Protein AF-A0A1Q5MCG4-F1 (afdb_monomer_lite)

Sequence (121 aa):
MWRVLLQSRRGSLVQDRFPDLVAAAAEQLPDGLIVDGELVVWDAGAGPLSFVALQRRAAARSRAAPTLAATLPAFFIAFDILQQDGTERLNLALDLASAITVGAYAPVSVVRCVSRPHPSE

Radius of gyration: 14.94 Å; chains: 1; bounding box: 45×32×38 Å

Secondary structure (DSSP, 8-state):
------B-TTS-B-GGG-HHHHHHHHHHSPTT-EEEEEEEE-BTTTBTT-HHHHHHHHT--TTTHHHHHHHS-EEEEEEEEEEETTEE-TT-B---TT--------B--B----PPPP---

Structure (mmCIF, N/CA/C/O backbone):
data_AF-A0A1Q5MCG4-F1
#
_entry.id   AF-A0A1Q5MCG4-F1
#
loop_
_atom_site.group_PDB
_atom_site.id
_atom_site.type_symbol
_atom_site.label_atom_id
_atom_site.label_alt_id
_atom_site.label_comp_id
_atom_site.label_asym_id
_atom_site.label_entity_id
_atom_site.label_seq_id
_atom_site.pdbx_PDB_ins_code
_atom_site.Cartn_x
_atom_site.Cartn_y
_atom_site.Cartn_z
_atom_site.occupancy
_atom_site.B_iso_or_equiv
_atom_site.auth_seq_id
_atom_site.auth_comp_id
_atom_site.auth_asym_id
_atom_site.auth_atom_id
_atom_site.pdbx_PDB_model_num
ATOM 1 N N . MET A 1 1 ? -21.258 4.970 1.418 1.00 59.47 1 MET A N 1
ATOM 2 C CA . MET A 1 1 ? -20.143 4.189 0.848 1.00 59.47 1 MET A CA 1
ATOM 3 C C . MET A 1 1 ? -18.849 4.743 1.409 1.00 59.47 1 MET A C 1
ATOM 5 O O . MET A 1 1 ? -18.638 5.953 1.337 1.00 59.47 1 MET A O 1
ATOM 9 N N . TRP A 1 2 ? -18.080 3.887 2.067 1.00 71.44 2 TRP A N 1
ATOM 10 C CA . TRP A 1 2 ? -16.781 4.202 2.653 1.00 71.44 2 TRP A CA 1
ATOM 11 C C . TRP A 1 2 ? -15.703 4.251 1.559 1.00 71.44 2 TRP A C 1
ATOM 13 O O . TRP A 1 2 ? -15.975 3.918 0.401 1.00 71.44 2 TRP A O 1
ATOM 23 N N . ARG A 1 3 ? -14.509 4.751 1.889 1.00 83.94 3 ARG A N 1
ATOM 24 C CA . ARG A 1 3 ? -13.393 4.859 0.940 1.00 83.94 3 ARG A CA 1
ATOM 25 C C . ARG A 1 3 ? -12.083 4.494 1.620 1.00 83.94 3 ARG A C 1
ATOM 27 O O . ARG A 1 3 ? -11.841 4.942 2.735 1.00 83.94 3 ARG A O 1
ATOM 34 N N . VAL A 1 4 ? -11.218 3.789 0.905 1.00 85.44 4 VAL A N 1
ATOM 35 C CA . VAL A 1 4 ? -9.835 3.572 1.333 1.00 85.44 4 VAL A CA 1
ATOM 36 C C . VAL A 1 4 ? -9.021 4.834 1.047 1.00 85.44 4 VAL A C 1
ATOM 38 O O . VAL A 1 4 ? -9.102 5.395 -0.050 1.00 85.44 4 VAL A O 1
ATOM 41 N N . LEU A 1 5 ? -8.225 5.272 2.020 1.00 90.19 5 LEU A N 1
ATOM 42 C CA . LEU A 1 5 ? -7.197 6.291 1.828 1.00 90.19 5 LEU A CA 1
ATOM 43 C C . LEU A 1 5 ? -5.822 5.681 2.097 1.00 90.19 5 LEU A C 1
ATOM 45 O O . LEU A 1 5 ? -5.656 4.841 2.979 1.00 90.19 5 LEU A O 1
ATOM 49 N N . LEU A 1 6 ? -4.838 6.117 1.315 1.00 88.75 6 LEU A N 1
ATOM 50 C CA . LEU A 1 6 ? -3.431 5.803 1.534 1.00 88.75 6 LEU A CA 1
ATOM 51 C C . LEU A 1 6 ? -2.700 7.124 1.725 1.00 88.75 6 LEU A C 1
ATOM 53 O O . LEU A 1 6 ? -2.809 8.014 0.877 1.00 88.75 6 LEU A O 1
ATOM 57 N N . GLN A 1 7 ? -1.940 7.246 2.808 1.00 89.25 7 GLN A N 1
ATOM 58 C CA . GLN A 1 7 ? -1.284 8.493 3.179 1.00 89.25 7 GLN A CA 1
ATOM 59 C C . GLN A 1 7 ? 0.202 8.266 3.420 1.00 89.25 7 GLN A C 1
ATOM 61 O O . GLN A 1 7 ? 0.584 7.607 4.370 1.00 89.25 7 GLN A O 1
ATOM 66 N N . SER A 1 8 ? 1.064 8.886 2.621 1.00 86.06 8 SER A N 1
ATOM 67 C CA . SER A 1 8 ? 2.503 8.800 2.861 1.00 86.06 8 SER A CA 1
ATOM 68 C C . SER A 1 8 ? 2.878 9.314 4.254 1.00 86.06 8 SER A C 1
ATOM 70 O O . SER A 1 8 ? 2.190 10.159 4.825 1.00 86.06 8 SER A O 1
ATOM 72 N N . ARG A 1 9 ? 4.056 8.921 4.749 1.00 82.25 9 ARG A N 1
ATOM 73 C CA . ARG A 1 9 ? 4.626 9.441 6.006 1.00 82.25 9 ARG A CA 1
ATOM 74 C C . ARG A 1 9 ? 4.685 10.979 6.079 1.00 82.25 9 ARG A C 1
ATOM 76 O O . ARG A 1 9 ? 4.740 11.550 7.160 1.00 82.25 9 ARG A O 1
ATOM 83 N N . ARG A 1 10 ? 4.687 11.668 4.931 1.00 83.50 10 ARG A N 1
ATOM 84 C CA . ARG A 1 10 ? 4.669 13.141 4.836 1.00 83.50 10 ARG A CA 1
ATOM 85 C C . ARG A 1 10 ? 3.252 13.733 4.789 1.00 83.50 10 ARG A C 1
ATOM 87 O O . ARG A 1 10 ? 3.098 14.908 4.477 1.00 83.50 10 ARG A O 1
ATOM 94 N N . GLY A 1 11 ? 2.221 12.927 5.026 1.00 82.12 11 GLY A N 1
ATOM 95 C CA . GLY A 1 11 ? 0.819 13.342 5.035 1.00 82.12 11 GLY A CA 1
ATOM 96 C C . GLY A 1 11 ? 0.151 13.413 3.657 1.00 82.12 11 GLY A C 1
ATOM 97 O O . GLY A 1 11 ? -1.020 13.777 3.572 1.00 82.12 11 GLY A O 1
ATOM 98 N N . SER A 1 12 ? 0.850 13.076 2.566 1.00 86.12 12 SER A N 1
ATOM 99 C CA . SER A 1 12 ? 0.293 13.182 1.209 1.00 86.12 12 SER A CA 1
ATOM 100 C C . SER A 1 12 ? -0.605 11.998 0.869 1.00 86.12 12 SER A C 1
ATOM 102 O O . SER A 1 12 ? -0.193 10.853 1.028 1.00 86.12 12 SER A O 1
ATOM 104 N N . LEU A 1 13 ? -1.785 12.267 0.311 1.00 88.69 13 LEU A N 1
ATOM 105 C CA . LEU A 1 13 ? -2.677 11.227 -0.197 1.00 88.69 13 LEU A CA 1
ATOM 106 C C . LEU A 1 13 ? -2.148 10.635 -1.512 1.00 88.69 13 LEU A C 1
ATOM 108 O O . LEU A 1 13 ? -1.803 11.363 -2.453 1.00 88.69 13 LEU A O 1
ATOM 112 N N . VAL A 1 14 ? -2.050 9.307 -1.562 1.00 90.00 14 VAL A N 1
ATOM 113 C CA . VAL A 1 14 ? -1.418 8.568 -2.667 1.00 90.00 14 VAL A CA 1
ATOM 114 C C . VAL A 1 14 ? -2.283 7.459 -3.264 1.00 90.00 14 VAL A C 1
ATOM 116 O O . VAL A 1 14 ? -1.832 6.820 -4.209 1.00 90.00 14 VAL A O 1
ATOM 119 N N . GLN A 1 15 ? -3.521 7.269 -2.802 1.00 89.25 15 GLN A N 1
ATOM 120 C CA . GLN A 1 15 ? -4.406 6.188 -3.259 1.00 89.25 15 GLN A CA 1
ATOM 121 C C . GLN A 1 15 ? -4.593 6.127 -4.788 1.00 89.25 15 GLN A C 1
ATOM 123 O O . GLN A 1 15 ? -4.591 5.041 -5.359 1.00 89.25 15 GLN A O 1
ATOM 128 N N . ASP A 1 16 ? -4.625 7.272 -5.480 1.00 92.44 16 ASP A N 1
ATOM 129 C CA . ASP A 1 16 ? -4.791 7.334 -6.945 1.00 92.44 16 ASP A CA 1
ATOM 130 C C . ASP A 1 16 ? -3.618 6.714 -7.726 1.00 92.44 16 ASP A C 1
ATOM 132 O O . ASP A 1 16 ? -3.729 6.421 -8.918 1.00 92.44 16 ASP A O 1
ATOM 136 N N . ARG A 1 17 ? -2.468 6.543 -7.066 1.00 92.69 17 ARG A N 1
ATOM 137 C CA . ARG A 1 17 ? -1.244 5.967 -7.639 1.00 92.69 17 ARG A CA 1
ATOM 138 C C . ARG A 1 17 ? -1.151 4.461 -7.398 1.00 92.69 17 ARG A C 1
ATOM 140 O O . ARG A 1 17 ? -0.446 3.779 -8.137 1.00 92.69 17 ARG A O 1
ATOM 147 N N . PHE A 1 18 ? -1.885 3.949 -6.409 1.00 91.88 18 PHE A N 1
ATOM 148 C CA . PHE A 1 18 ? -1.853 2.555 -5.961 1.00 91.88 18 PHE A CA 1
ATOM 149 C C . PHE A 1 18 ? -3.262 1.929 -5.972 1.00 91.88 18 PHE A C 1
ATOM 151 O O . PHE A 1 18 ? -3.783 1.550 -4.922 1.00 91.88 18 PHE A O 1
ATOM 158 N N . PRO A 1 19 ? -3.914 1.844 -7.150 1.00 91.25 19 PRO A N 1
ATOM 159 C CA . PRO A 1 19 ? -5.293 1.357 -7.260 1.00 91.25 19 PRO A CA 1
ATOM 160 C C . PRO A 1 19 ? -5.462 -0.125 -6.881 1.00 91.25 19 PRO A C 1
ATOM 162 O O . PRO A 1 19 ? -6.524 -0.522 -6.416 1.00 91.25 19 PRO A O 1
ATOM 165 N N . ASP A 1 20 ? -4.416 -0.927 -7.049 1.00 87.69 20 ASP A N 1
ATOM 166 C CA . ASP A 1 20 ? -4.286 -2.308 -6.573 1.00 87.69 20 ASP A CA 1
ATOM 167 C C . ASP A 1 20 ? -4.395 -2.411 -5.046 1.00 87.69 20 ASP A C 1
ATOM 169 O O . ASP A 1 20 ? -5.183 -3.209 -4.544 1.00 87.69 20 ASP A O 1
ATOM 173 N N . LEU A 1 21 ? -3.681 -1.558 -4.305 1.00 86.94 21 LEU A N 1
ATOM 174 C CA . LEU A 1 21 ? -3.773 -1.535 -2.841 1.00 86.94 21 LEU A CA 1
ATOM 175 C C . LEU A 1 21 ? -5.136 -1.048 -2.359 1.00 86.94 21 LEU A C 1
ATOM 177 O O . LEU A 1 21 ? -5.668 -1.577 -1.389 1.00 86.94 21 LEU A O 1
ATOM 181 N N . VAL A 1 22 ? -5.715 -0.059 -3.044 1.00 88.69 22 VAL A N 1
ATOM 182 C CA . VAL A 1 22 ? -7.069 0.431 -2.750 1.00 88.69 22 VAL A CA 1
ATOM 183 C C . VAL A 1 22 ? -8.093 -0.685 -2.911 1.00 88.69 22 VAL A C 1
ATOM 185 O O . VAL A 1 22 ? -8.934 -0.856 -2.034 1.00 88.69 22 VAL A O 1
ATOM 188 N N . ALA A 1 23 ? -8.020 -1.442 -4.007 1.00 83.94 23 ALA A N 1
ATOM 189 C CA . ALA A 1 23 ? -8.925 -2.556 -4.258 1.00 83.94 23 ALA A CA 1
ATOM 190 C C . ALA A 1 23 ? -8.754 -3.669 -3.212 1.00 83.94 23 ALA A C 1
ATOM 192 O O . ALA A 1 23 ? -9.741 -4.089 -2.615 1.00 83.94 23 ALA A O 1
ATOM 193 N N . ALA A 1 24 ? -7.512 -4.079 -2.928 1.00 81.44 24 ALA A N 1
ATOM 194 C CA . ALA A 1 24 ? -7.227 -5.120 -1.942 1.00 81.44 24 ALA A CA 1
ATOM 195 C C . ALA A 1 24 ? -7.691 -4.725 -0.532 1.00 81.44 24 ALA A C 1
ATOM 197 O O . ALA A 1 24 ? -8.361 -5.501 0.145 1.00 81.44 24 ALA A O 1
ATOM 198 N N . ALA A 1 25 ? -7.400 -3.494 -0.105 1.00 82.00 25 ALA A N 1
ATOM 199 C CA . ALA A 1 25 ? -7.864 -2.980 1.177 1.00 82.00 25 ALA A CA 1
ATOM 200 C C . ALA A 1 25 ? -9.395 -2.892 1.236 1.00 82.00 25 ALA A C 1
ATOM 202 O O . ALA A 1 25 ? -9.978 -3.187 2.274 1.00 82.00 25 ALA A O 1
ATOM 203 N N . ALA A 1 26 ? -10.047 -2.522 0.128 1.00 80.50 26 ALA A N 1
ATOM 204 C CA . ALA A 1 26 ? -11.500 -2.442 0.069 1.00 80.50 26 ALA A CA 1
ATOM 205 C C . ALA A 1 26 ? -12.194 -3.818 0.148 1.00 80.50 26 ALA A C 1
ATOM 207 O O . ALA A 1 26 ? -13.365 -3.912 0.507 1.00 80.50 26 ALA A O 1
ATOM 208 N N . GLU A 1 27 ? -11.493 -4.885 -0.216 1.00 80.12 27 GLU A N 1
ATOM 209 C CA . GLU A 1 27 ? -12.012 -6.250 -0.142 1.00 80.12 27 GLU A CA 1
ATOM 210 C C . GLU A 1 27 ? -11.723 -6.905 1.216 1.00 80.12 27 GLU A C 1
ATOM 212 O O . GLU A 1 27 ? -12.552 -7.653 1.730 1.00 80.12 27 GLU A O 1
ATOM 217 N N . GLN A 1 28 ? -10.554 -6.625 1.799 1.00 79.38 28 GLN A N 1
ATOM 218 C CA . GLN A 1 28 ? -10.016 -7.406 2.917 1.00 79.38 28 GLN A CA 1
ATOM 219 C C . GLN A 1 28 ? -10.133 -6.720 4.278 1.00 79.38 28 GLN A C 1
ATOM 221 O O . GLN A 1 28 ? -10.118 -7.408 5.299 1.00 79.38 28 GLN A O 1
ATOM 226 N N . LEU A 1 29 ? -10.204 -5.386 4.327 1.00 79.81 29 LEU A N 1
ATOM 227 C CA . LEU A 1 29 ? -10.160 -4.655 5.592 1.00 79.81 29 LEU A CA 1
ATOM 228 C C . LEU A 1 29 ? -11.560 -4.237 6.062 1.00 79.81 29 LEU A C 1
ATOM 230 O O . LEU A 1 29 ? -12.370 -3.773 5.254 1.00 79.81 29 LEU A O 1
ATOM 234 N N . PRO A 1 30 ? -11.847 -4.352 7.373 1.00 78.38 30 PRO A N 1
ATOM 235 C CA . PRO A 1 30 ? -13.083 -3.841 7.945 1.00 78.38 30 PRO A CA 1
ATOM 236 C C . PRO A 1 30 ? -13.113 -2.307 7.924 1.00 78.38 30 PRO A C 1
ATOM 238 O O . PRO A 1 30 ? -12.078 -1.633 7.921 1.00 78.38 30 PRO A O 1
ATOM 241 N N . ASP A 1 31 ? -14.323 -1.746 7.950 1.00 80.50 31 ASP A N 1
ATOM 242 C CA . ASP A 1 31 ? -14.505 -0.300 8.066 1.00 80.50 31 ASP A CA 1
ATOM 243 C C . ASP A 1 31 ? -13.966 0.225 9.410 1.00 80.50 31 ASP A C 1
ATOM 245 O O . ASP A 1 31 ? -13.923 -0.484 10.413 1.00 80.50 31 ASP A O 1
ATOM 249 N N . GLY A 1 32 ? -13.535 1.486 9.433 1.00 78.94 32 GLY A N 1
ATOM 250 C CA . GLY A 1 32 ? -13.027 2.133 10.648 1.00 78.94 32 GLY A CA 1
ATOM 251 C C . GLY A 1 32 ? -11.641 1.673 11.125 1.00 78.94 32 GLY A C 1
ATOM 252 O O . GLY A 1 32 ? -11.198 2.137 12.182 1.00 78.94 32 GLY A O 1
ATOM 253 N N . LEU A 1 33 ? -10.947 0.820 10.362 1.00 82.69 33 LEU A N 1
ATOM 254 C CA . LEU A 1 33 ? -9.570 0.403 10.629 1.00 82.69 33 LEU A CA 1
ATOM 255 C C . LEU A 1 33 ? -8.554 1.463 10.157 1.00 82.69 33 LEU A C 1
ATOM 257 O O . LEU A 1 33 ? -8.658 2.014 9.055 1.00 82.69 33 LEU A O 1
ATOM 261 N N . ILE A 1 34 ? -7.550 1.734 10.992 1.00 86.31 34 ILE A N 1
ATOM 262 C CA . ILE A 1 34 ? -6.360 2.522 10.644 1.00 86.31 34 ILE A CA 1
ATOM 263 C C . ILE A 1 34 ? -5.131 1.685 10.983 1.00 86.31 34 ILE A C 1
ATOM 265 O O . ILE A 1 34 ? -4.987 1.247 12.124 1.00 86.31 34 ILE A O 1
ATOM 269 N N . VAL A 1 35 ? -4.246 1.493 10.006 1.00 83.38 35 VAL A N 1
ATOM 270 C CA . VAL A 1 35 ? -3.027 0.688 10.144 1.00 83.38 35 VAL A CA 1
ATOM 271 C C . VAL A 1 35 ? -1.797 1.482 9.726 1.00 83.38 35 VAL A C 1
ATOM 273 O O . VAL A 1 35 ? -1.820 2.218 8.743 1.00 83.38 35 VAL A O 1
ATOM 276 N N . ASP A 1 36 ? -0.702 1.322 10.455 1.00 81.44 36 ASP A N 1
ATOM 277 C CA . ASP A 1 36 ? 0.604 1.802 10.011 1.00 81.44 36 ASP A CA 1
ATOM 278 C C . ASP A 1 36 ? 1.391 0.651 9.383 1.00 81.44 36 ASP A C 1
ATOM 280 O O . ASP A 1 36 ? 1.191 -0.521 9.725 1.00 81.44 36 ASP A O 1
ATOM 284 N N . GLY A 1 37 ? 2.248 0.966 8.418 1.00 84.06 37 GLY A N 1
ATOM 285 C CA . GLY A 1 37 ? 2.917 -0.072 7.652 1.00 84.06 37 GLY A CA 1
ATOM 286 C C . GLY A 1 37 ? 3.925 0.415 6.624 1.00 84.06 37 GLY A C 1
ATOM 287 O O . GLY A 1 37 ? 4.396 1.552 6.650 1.00 84.06 37 GLY A O 1
ATOM 288 N N . GLU A 1 38 ? 4.245 -0.503 5.720 1.00 84.56 38 GLU A N 1
ATOM 289 C CA . GLU A 1 38 ? 5.241 -0.353 4.673 1.00 84.56 38 GLU A CA 1
ATOM 290 C C . GLU A 1 38 ? 4.634 -0.622 3.305 1.00 84.56 38 GLU A C 1
ATOM 292 O O . GLU A 1 38 ? 4.002 -1.657 3.102 1.00 84.56 38 GLU A O 1
ATOM 297 N N . LEU A 1 39 ? 4.875 0.261 2.337 1.00 87.25 39 LEU A N 1
ATOM 298 C CA . LEU A 1 39 ? 4.493 0.019 0.950 1.00 87.25 39 LEU A CA 1
ATOM 299 C C . LEU A 1 39 ? 5.721 -0.416 0.166 1.00 87.25 39 LEU A C 1
ATOM 301 O O . LEU A 1 39 ? 6.693 0.328 0.036 1.00 87.25 39 LEU A O 1
ATOM 305 N N . VAL A 1 40 ? 5.633 -1.598 -0.427 1.00 86.44 40 VAL A N 1
ATOM 306 C CA . VAL A 1 40 ? 6.702 -2.178 -1.236 1.00 86.44 40 VAL A CA 1
ATOM 307 C C . VAL A 1 40 ? 6.198 -2.483 -2.638 1.00 86.44 40 VAL A C 1
ATOM 309 O O . VAL A 1 40 ? 5.001 -2.640 -2.866 1.00 86.44 40 VAL A O 1
ATOM 312 N N . VAL A 1 41 ? 7.109 -2.546 -3.606 1.00 87.06 41 VAL A N 1
ATOM 313 C CA . VAL A 1 41 ? 6.778 -2.894 -4.992 1.00 87.06 41 VAL A CA 1
ATOM 314 C C . VAL A 1 41 ? 7.622 -4.075 -5.424 1.00 87.06 41 VAL A C 1
ATOM 316 O O . VAL A 1 41 ? 8.838 -4.089 -5.223 1.00 87.06 41 VAL A O 1
ATOM 319 N N . TRP A 1 42 ? 6.969 -5.062 -6.026 1.00 79.38 42 TRP A N 1
ATOM 320 C CA . TRP A 1 42 ? 7.652 -6.189 -6.638 1.00 79.38 42 TRP A CA 1
ATOM 321 C C . TRP A 1 42 ? 8.017 -5.848 -8.080 1.00 79.38 42 TRP A C 1
ATOM 323 O O . TRP A 1 42 ? 7.169 -5.426 -8.866 1.00 79.38 42 TRP A O 1
ATOM 333 N N . ASP A 1 43 ? 9.279 -6.069 -8.435 1.00 85.81 43 ASP A N 1
ATOM 334 C CA . ASP A 1 43 ? 9.770 -5.952 -9.802 1.00 85.81 43 ASP A CA 1
ATOM 335 C C . ASP A 1 43 ? 10.348 -7.302 -10.237 1.00 85.81 43 ASP A C 1
ATOM 337 O O . ASP A 1 43 ? 11.280 -7.818 -9.626 1.00 85.81 43 ASP A O 1
ATOM 341 N N . ALA A 1 44 ? 9.796 -7.902 -11.292 1.00 80.38 44 ALA A N 1
ATOM 342 C CA . ALA A 1 44 ? 10.257 -9.206 -11.765 1.00 80.38 44 ALA A CA 1
ATOM 343 C C . ALA A 1 44 ? 11.738 -9.207 -12.199 1.00 80.38 44 ALA A C 1
ATOM 345 O O . ALA A 1 44 ? 12.379 -10.254 -12.145 1.00 80.38 44 ALA A O 1
ATOM 346 N N . GLY A 1 45 ? 12.283 -8.056 -12.612 1.00 82.88 45 GLY A N 1
ATOM 347 C CA . GLY A 1 45 ? 13.676 -7.920 -13.043 1.00 82.88 45 GLY A CA 1
ATOM 348 C C . GLY A 1 45 ? 14.656 -7.566 -11.922 1.00 82.88 45 GLY A C 1
ATOM 349 O O . GLY A 1 45 ? 15.831 -7.907 -12.026 1.00 82.88 45 GLY A O 1
ATOM 350 N N . ALA A 1 46 ? 14.197 -6.897 -10.860 1.00 79.31 46 ALA A N 1
ATOM 351 C CA . ALA A 1 46 ? 15.047 -6.459 -9.743 1.00 79.31 46 ALA A CA 1
ATOM 352 C C . ALA A 1 46 ? 14.825 -7.252 -8.442 1.00 79.31 46 ALA A C 1
ATOM 354 O O . ALA A 1 46 ? 15.606 -7.116 -7.501 1.00 79.31 46 ALA A O 1
ATOM 355 N N . GLY A 1 47 ? 13.787 -8.088 -8.395 1.00 75.50 47 GLY A N 1
ATOM 356 C CA . GLY A 1 47 ? 13.368 -8.827 -7.213 1.00 75.50 47 GLY A CA 1
ATOM 357 C C . GLY A 1 47 ? 12.268 -8.117 -6.413 1.00 75.50 47 GLY A C 1
ATOM 358 O O . GLY A 1 47 ? 11.771 -7.047 -6.795 1.00 75.50 47 GLY A O 1
ATOM 359 N N . PRO A 1 48 ? 11.846 -8.721 -5.291 1.00 69.50 48 PRO A N 1
ATOM 360 C CA . PRO A 1 48 ? 10.918 -8.063 -4.385 1.00 69.50 48 PRO A CA 1
ATOM 361 C C . PRO A 1 48 ? 11.567 -6.774 -3.842 1.00 69.50 48 PRO A C 1
ATOM 363 O O . PRO A 1 48 ? 12.782 -6.718 -3.665 1.00 69.50 48 PRO A O 1
ATOM 366 N N . LEU A 1 49 ? 10.750 -5.760 -3.520 1.00 81.31 49 LEU A N 1
ATOM 367 C CA . LEU A 1 49 ? 11.168 -4.526 -2.822 1.00 81.31 49 LEU A CA 1
ATOM 368 C C . LEU A 1 49 ? 11.997 -3.540 -3.663 1.00 81.31 49 LEU A C 1
ATOM 370 O O . LEU A 1 49 ? 12.907 -2.867 -3.173 1.00 81.31 49 LEU A O 1
ATOM 374 N N . SER A 1 50 ? 11.679 -3.407 -4.945 1.00 85.50 50 SER A N 1
ATOM 375 C CA . SER A 1 50 ? 12.372 -2.451 -5.807 1.00 85.50 50 SER A CA 1
ATOM 376 C C . SER A 1 50 ? 12.009 -1.008 -5.434 1.00 85.50 50 SER A C 1
ATOM 378 O O . SER A 1 50 ? 10.939 -0.498 -5.777 1.00 85.50 50 SER A O 1
ATOM 380 N N . PHE A 1 51 ? 12.932 -0.304 -4.768 1.00 85.31 51 PHE A N 1
ATOM 381 C CA . PHE A 1 51 ? 12.768 1.116 -4.427 1.00 85.31 51 PHE A CA 1
ATOM 382 C C . PHE A 1 51 ? 12.630 2.006 -5.674 1.00 85.31 51 PHE A C 1
ATOM 384 O O . PHE A 1 51 ? 11.931 3.021 -5.665 1.00 85.31 51 PHE A O 1
ATOM 391 N N . VAL A 1 52 ? 13.271 1.621 -6.780 1.00 89.56 52 VAL A N 1
ATOM 392 C CA . VAL A 1 52 ? 13.135 2.313 -8.070 1.00 89.56 52 VAL A CA 1
ATOM 393 C C . VAL A 1 52 ? 11.722 2.130 -8.628 1.00 89.56 52 VAL A C 1
ATOM 395 O O . VAL A 1 52 ? 11.099 3.105 -9.057 1.00 89.56 52 VAL A O 1
ATOM 398 N N . ALA A 1 53 ? 11.176 0.912 -8.574 1.00 91.31 53 ALA A N 1
ATOM 399 C CA . ALA A 1 53 ? 9.805 0.643 -9.000 1.00 91.31 53 ALA A CA 1
ATOM 400 C C . ALA A 1 53 ? 8.779 1.365 -8.112 1.00 91.31 53 ALA A C 1
ATOM 402 O O . ALA A 1 53 ? 7.821 1.947 -8.628 1.00 91.31 53 ALA A O 1
ATOM 403 N N . LEU A 1 54 ? 9.022 1.418 -6.799 1.00 90.62 54 LEU A N 1
ATOM 404 C CA . LEU A 1 54 ? 8.222 2.192 -5.851 1.00 90.62 54 LEU A CA 1
ATOM 405 C C . LEU A 1 54 ? 8.178 3.680 -6.219 1.00 90.62 54 LEU A C 1
ATOM 407 O O . LEU A 1 54 ? 7.094 4.251 -6.346 1.00 90.62 54 LEU A O 1
ATOM 411 N N . GLN A 1 55 ? 9.333 4.304 -6.458 1.00 91.31 55 GLN A N 1
ATOM 412 C CA . GLN A 1 55 ? 9.391 5.704 -6.892 1.00 91.31 55 GLN A CA 1
ATOM 413 C C . GLN A 1 55 ? 8.664 5.921 -8.223 1.00 91.31 55 GLN A C 1
ATOM 415 O O . GLN A 1 55 ? 7.932 6.900 -8.377 1.00 91.31 55 GLN A O 1
ATOM 420 N N . ARG A 1 56 ? 8.805 4.987 -9.173 1.00 92.81 56 ARG A N 1
ATOM 421 C CA . ARG A 1 56 ? 8.107 5.041 -10.464 1.00 92.81 56 ARG A CA 1
ATOM 422 C C . ARG A 1 56 ? 6.586 5.000 -10.296 1.00 92.81 56 ARG A C 1
ATOM 424 O O . ARG A 1 56 ? 5.886 5.753 -10.971 1.00 92.81 56 ARG A O 1
ATOM 431 N N . ARG A 1 57 ? 6.077 4.162 -9.389 1.00 93.06 57 ARG A N 1
ATOM 432 C CA . ARG A 1 57 ? 4.648 4.091 -9.037 1.00 93.06 57 ARG A CA 1
ATOM 433 C C . ARG A 1 57 ? 4.191 5.373 -8.340 1.00 93.06 57 ARG A C 1
ATOM 435 O O . ARG A 1 57 ? 3.194 5.961 -8.745 1.00 93.06 57 ARG A O 1
ATOM 442 N N . ALA A 1 58 ? 4.964 5.877 -7.380 1.00 90.69 58 ALA A N 1
ATOM 443 C CA . ALA A 1 58 ? 4.658 7.114 -6.660 1.00 90.69 58 ALA A CA 1
ATOM 444 C C . ALA A 1 58 ? 4.657 8.370 -7.562 1.00 90.69 58 ALA A C 1
ATOM 446 O O . ALA A 1 58 ? 3.906 9.318 -7.323 1.00 90.69 58 ALA A O 1
ATOM 447 N N . ALA A 1 59 ? 5.464 8.387 -8.623 1.00 91.31 59 ALA A N 1
ATOM 448 C CA . ALA A 1 59 ? 5.492 9.469 -9.607 1.00 91.31 59 ALA A CA 1
ATOM 449 C C . ALA A 1 59 ? 4.435 9.318 -10.719 1.00 91.31 59 ALA A C 1
ATOM 451 O O . ALA A 1 59 ? 4.269 10.226 -11.540 1.00 91.31 59 ALA A O 1
ATOM 452 N N . ALA A 1 60 ? 3.725 8.186 -10.780 1.00 90.69 60 ALA A N 1
ATOM 453 C CA . ALA A 1 60 ? 2.760 7.920 -11.836 1.00 90.69 60 ALA A CA 1
ATOM 454 C C . ALA A 1 60 ? 1.598 8.920 -11.803 1.00 90.69 60 ALA A C 1
ATOM 456 O O . ALA A 1 60 ? 1.025 9.221 -10.755 1.00 90.69 60 ALA A O 1
ATOM 457 N N . ARG A 1 61 ? 1.202 9.401 -12.985 1.00 87.56 61 ARG A N 1
ATOM 458 C CA . ARG A 1 61 ? -0.075 10.108 -13.150 1.00 87.56 61 ARG A CA 1
ATOM 459 C C . ARG A 1 61 ? -1.220 9.101 -13.090 1.00 87.56 61 ARG A C 1
ATOM 461 O O . ARG A 1 61 ? -1.058 7.978 -13.566 1.00 87.56 61 ARG A O 1
ATOM 468 N N . SER A 1 62 ? -2.394 9.527 -12.626 1.00 81.44 62 SER A N 1
ATOM 469 C CA . SER A 1 62 ? -3.549 8.645 -12.386 1.00 81.44 62 SER A CA 1
ATOM 470 C C . SER A 1 62 ? -3.928 7.776 -13.594 1.00 81.44 62 SER A C 1
ATOM 472 O O . SER A 1 62 ? -4.283 6.618 -13.429 1.00 81.44 62 SER A O 1
ATOM 474 N N . ARG A 1 63 ? -3.762 8.273 -14.831 1.00 90.00 63 ARG A N 1
ATOM 475 C CA . ARG A 1 63 ? -4.034 7.490 -16.054 1.00 90.00 63 ARG A CA 1
ATOM 476 C C . ARG A 1 63 ? -3.074 6.310 -16.269 1.00 90.00 63 ARG A C 1
ATOM 478 O O . ARG A 1 63 ? -3.471 5.315 -16.859 1.00 90.00 63 ARG A O 1
ATOM 485 N N . ALA A 1 64 ? -1.822 6.425 -15.830 1.00 93.50 64 ALA A N 1
ATOM 486 C CA . ALA A 1 64 ? -0.808 5.378 -15.981 1.00 93.50 64 ALA A CA 1
ATOM 487 C C . ALA A 1 64 ? -0.774 4.407 -14.789 1.00 93.50 64 ALA A C 1
ATOM 489 O O . ALA A 1 64 ? -0.167 3.340 -14.888 1.00 93.50 64 ALA A O 1
ATOM 490 N N . ALA A 1 65 ? -1.411 4.766 -13.670 1.00 93.62 65 ALA A N 1
ATOM 491 C CA . ALA A 1 65 ? -1.382 3.983 -12.442 1.0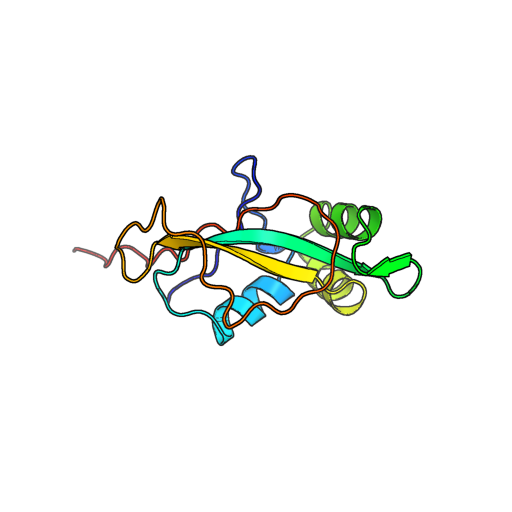0 93.62 65 ALA A CA 1
ATOM 492 C C . ALA A 1 65 ? -1.931 2.550 -12.607 1.00 93.62 65 ALA A C 1
ATOM 494 O O . ALA A 1 65 ? -1.254 1.642 -12.127 1.00 93.62 65 ALA A O 1
ATOM 495 N N . PRO A 1 66 ? -3.052 2.290 -13.320 1.00 93.81 66 PRO A N 1
ATOM 496 C CA . PRO A 1 66 ? -3.553 0.925 -13.512 1.00 93.81 66 PRO A CA 1
ATOM 497 C C . PRO A 1 66 ? -2.586 0.040 -14.304 1.00 93.81 66 PRO A C 1
ATOM 499 O O . PRO A 1 66 ? -2.311 -1.091 -13.917 1.00 93.81 66 PRO A O 1
ATOM 502 N N . THR A 1 67 ? -2.010 0.571 -15.387 1.00 94.88 67 THR A N 1
ATOM 503 C CA . THR A 1 67 ? -1.028 -0.159 -16.200 1.00 94.88 67 THR A CA 1
ATOM 504 C C . THR A 1 67 ? 0.228 -0.471 -15.397 1.00 94.88 67 THR A C 1
ATOM 506 O O . THR A 1 67 ? 0.714 -1.597 -15.430 1.00 94.88 67 THR A O 1
ATOM 509 N N . LEU A 1 68 ? 0.735 0.506 -14.639 1.00 93.69 68 LEU A N 1
ATOM 510 C CA . LEU A 1 68 ? 1.900 0.288 -13.789 1.00 93.69 68 LEU A CA 1
ATOM 511 C C . LEU A 1 68 ? 1.607 -0.694 -12.652 1.00 93.69 68 LEU A C 1
ATOM 513 O O . LEU A 1 68 ? 2.497 -1.468 -12.332 1.00 93.69 68 LEU A O 1
ATOM 517 N N . ALA A 1 69 ? 0.398 -0.703 -12.081 1.00 90.69 69 ALA A N 1
ATOM 518 C CA . ALA A 1 69 ? 0.001 -1.669 -11.052 1.00 90.69 69 ALA A CA 1
ATOM 519 C C . ALA A 1 69 ? 0.058 -3.109 -11.570 1.00 90.69 69 ALA A C 1
ATOM 521 O O . ALA A 1 69 ? 0.556 -3.990 -10.882 1.00 90.69 69 ALA A O 1
ATOM 522 N N . ALA A 1 70 ? -0.388 -3.337 -12.809 1.00 89.62 70 ALA A N 1
ATOM 523 C CA . ALA A 1 70 ? -0.348 -4.663 -13.421 1.00 89.62 70 ALA A CA 1
ATOM 524 C C . ALA A 1 70 ? 1.088 -5.172 -13.646 1.00 89.62 70 ALA A C 1
ATOM 526 O O . ALA A 1 70 ? 1.344 -6.365 -13.531 1.00 89.62 70 ALA A O 1
ATOM 527 N N . THR A 1 71 ? 2.028 -4.277 -13.972 1.00 90.94 71 THR A N 1
ATOM 528 C CA . THR A 1 71 ? 3.428 -4.650 -14.256 1.00 90.94 71 THR A CA 1
ATOM 529 C C . THR A 1 71 ? 4.351 -4.605 -13.038 1.00 90.94 71 THR A C 1
ATOM 531 O O . THR A 1 71 ? 5.374 -5.278 -13.022 1.00 90.94 71 THR A O 1
ATOM 534 N N . LEU A 1 72 ? 4.026 -3.764 -12.056 1.00 91.50 72 LEU A N 1
ATOM 535 C CA . LEU A 1 72 ? 4.812 -3.474 -10.856 1.00 91.50 72 LEU A CA 1
ATOM 536 C C . LEU A 1 72 ? 3.855 -3.480 -9.652 1.00 91.50 72 LEU A C 1
ATOM 538 O O . LEU A 1 72 ? 3.510 -2.405 -9.134 1.00 91.50 72 LEU A O 1
ATOM 542 N N . PRO A 1 73 ? 3.363 -4.668 -9.257 1.00 88.06 73 PRO A N 1
ATOM 543 C CA . PRO A 1 73 ? 2.365 -4.787 -8.207 1.00 88.06 73 PRO A CA 1
ATOM 544 C C . PRO A 1 73 ? 2.923 -4.278 -6.880 1.00 88.06 73 PRO A C 1
ATOM 546 O O . PRO A 1 73 ? 4.076 -4.548 -6.517 1.00 88.06 73 PRO A O 1
ATOM 549 N N . ALA A 1 74 ? 2.098 -3.507 -6.178 1.00 88.56 74 ALA A N 1
ATOM 550 C CA . ALA A 1 74 ? 2.419 -3.005 -4.856 1.00 88.56 74 ALA A CA 1
ATOM 551 C C . ALA A 1 74 ? 1.838 -3.914 -3.769 1.00 88.56 74 ALA A C 1
ATOM 553 O O . ALA A 1 74 ? 0.771 -4.503 -3.931 1.00 88.56 74 ALA A O 1
ATOM 554 N N . PHE A 1 75 ? 2.533 -3.974 -2.641 1.00 85.81 75 PHE A N 1
ATOM 555 C CA . PHE A 1 75 ? 2.120 -4.693 -1.444 1.00 85.81 75 PHE A CA 1
ATOM 556 C C . PHE A 1 75 ? 2.197 -3.755 -0.248 1.00 85.81 75 PHE A C 1
ATOM 558 O O . PHE A 1 75 ? 3.010 -2.828 -0.228 1.00 85.81 75 PHE A O 1
ATOM 565 N N . PHE A 1 76 ? 1.346 -4.012 0.740 1.00 85.50 76 PHE A N 1
ATOM 566 C CA . PHE A 1 76 ? 1.337 -3.282 1.993 1.00 85.50 76 PHE A CA 1
ATOM 567 C C . PHE A 1 76 ? 1.586 -4.233 3.162 1.00 85.50 76 PHE A C 1
ATOM 569 O O . PHE A 1 76 ? 0.875 -5.223 3.316 1.00 85.50 76 PHE A O 1
ATOM 576 N N . ILE A 1 77 ? 2.595 -3.929 3.971 1.00 82.38 77 ILE A N 1
ATOM 577 C CA . ILE A 1 77 ? 2.994 -4.712 5.138 1.00 82.38 77 ILE A CA 1
ATOM 578 C C . ILE A 1 77 ? 2.612 -3.903 6.374 1.00 82.38 77 ILE A C 1
ATOM 580 O O . ILE A 1 77 ? 3.306 -2.955 6.730 1.00 82.38 77 ILE A O 1
ATOM 584 N N . ALA A 1 78 ? 1.496 -4.248 7.012 1.00 80.81 78 ALA A N 1
ATOM 585 C CA . ALA A 1 78 ? 1.066 -3.586 8.240 1.00 80.81 78 ALA A CA 1
ATOM 586 C C . ALA A 1 78 ? 1.924 -4.039 9.435 1.00 80.81 78 ALA A C 1
ATOM 588 O O . ALA A 1 78 ? 2.154 -5.237 9.608 1.00 80.81 78 ALA A O 1
ATOM 589 N N . PHE A 1 79 ? 2.367 -3.091 10.262 1.00 77.44 79 PHE A N 1
ATOM 590 C CA . PHE A 1 79 ? 3.114 -3.359 11.499 1.00 77.44 79 PHE A CA 1
ATOM 591 C C . PHE A 1 79 ? 2.482 -2.733 12.753 1.00 77.44 79 PHE A C 1
ATOM 593 O O . PHE A 1 79 ? 2.896 -3.084 13.857 1.00 77.44 79 PHE A O 1
ATOM 600 N N . ASP A 1 80 ? 1.478 -1.859 12.610 1.00 78.31 80 ASP A N 1
ATOM 601 C CA . ASP A 1 80 ? 0.706 -1.311 13.734 1.00 7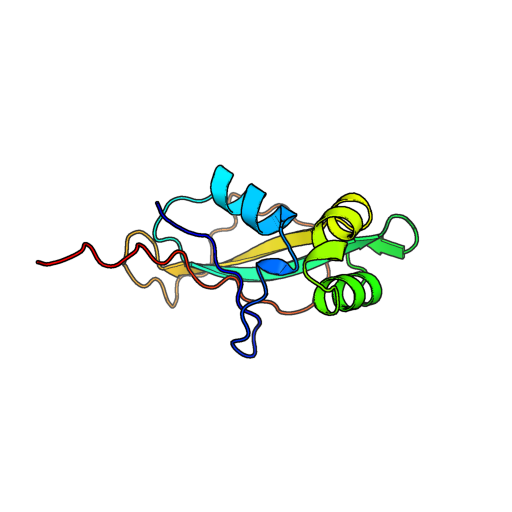8.31 80 ASP A CA 1
ATOM 602 C C . ASP A 1 80 ? -0.785 -1.152 13.379 1.00 78.31 80 ASP A C 1
ATOM 604 O O . ASP A 1 80 ? -1.129 -0.880 12.226 1.00 78.31 80 ASP A O 1
ATOM 608 N N . ILE A 1 81 ? -1.675 -1.284 14.366 1.00 83.81 81 ILE A N 1
ATOM 609 C CA . ILE A 1 81 ? -3.079 -0.862 14.272 1.00 83.81 81 ILE A CA 1
ATOM 610 C C . ILE A 1 81 ? -3.226 0.385 15.136 1.00 83.81 81 ILE A C 1
ATOM 612 O O . ILE A 1 81 ? -3.202 0.328 16.361 1.00 83.81 81 ILE A O 1
ATOM 616 N N . LEU A 1 82 ? -3.461 1.517 14.484 1.00 82.69 82 LEU A N 1
ATOM 617 C CA . LEU A 1 82 ? -3.630 2.802 15.157 1.00 82.69 82 LEU A CA 1
ATOM 618 C C . LEU A 1 82 ? -5.067 3.004 15.646 1.00 82.69 82 LEU A C 1
ATOM 620 O O . LEU A 1 82 ? -5.300 3.698 16.633 1.00 82.69 82 LEU A O 1
ATOM 624 N N . GLN A 1 83 ? -6.044 2.402 14.964 1.00 85.00 83 GLN A N 1
ATOM 625 C CA . GLN A 1 83 ? -7.455 2.504 15.326 1.00 85.00 83 GLN A CA 1
ATOM 626 C C . GLN A 1 83 ? -8.226 1.285 14.833 1.00 85.00 83 GLN A C 1
ATOM 628 O O . GLN A 1 83 ? -8.023 0.843 13.704 1.00 85.00 83 GLN A O 1
ATOM 633 N N . GLN A 1 84 ? -9.171 0.810 15.636 1.00 84.31 84 GLN A N 1
ATOM 634 C CA . GLN A 1 84 ? -10.151 -0.193 15.232 1.00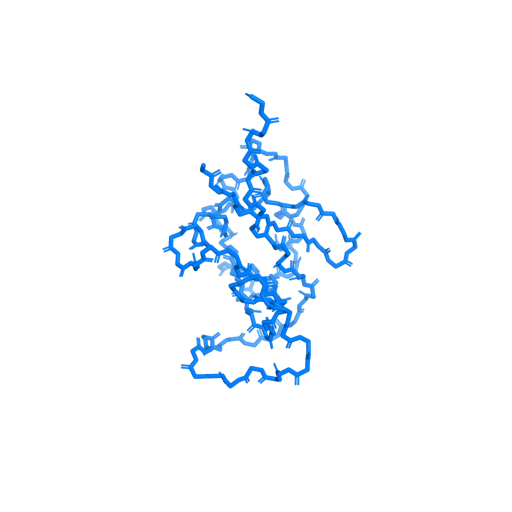 84.31 84 GLN A CA 1
ATOM 635 C C . GLN A 1 84 ? -11.517 0.172 15.821 1.00 84.31 84 GLN A C 1
ATOM 637 O O . GLN A 1 84 ? -11.594 0.555 16.988 1.00 84.31 84 GLN A O 1
ATOM 642 N N . ASP A 1 85 ? -12.582 0.077 15.021 1.00 80.69 85 ASP A N 1
ATOM 643 C CA . ASP A 1 85 ? -13.963 0.343 15.454 1.00 80.69 85 ASP A CA 1
ATOM 644 C C . ASP A 1 85 ? -14.133 1.726 16.118 1.00 80.69 85 ASP A C 1
ATOM 646 O O . ASP A 1 85 ? -14.814 1.890 17.128 1.00 80.69 85 ASP A O 1
ATOM 650 N N . GLY A 1 86 ? -13.438 2.738 15.585 1.00 77.44 86 GLY A N 1
ATOM 651 C CA . GLY A 1 86 ? -13.449 4.103 16.127 1.00 77.44 86 GLY A CA 1
ATOM 652 C C . GLY A 1 86 ? -12.659 4.294 17.427 1.00 77.44 86 GLY A C 1
ATOM 653 O O . GLY A 1 86 ? -12.583 5.415 17.923 1.00 77.44 86 GLY A O 1
ATOM 654 N N . THR A 1 87 ? -12.048 3.236 17.961 1.00 80.62 87 THR A N 1
ATOM 655 C CA . THR A 1 87 ? -11.233 3.281 19.178 1.00 80.62 87 THR A CA 1
ATOM 656 C C . THR A 1 87 ? -9.755 3.348 18.817 1.00 80.62 87 THR A C 1
ATOM 658 O O . THR A 1 87 ? -9.249 2.500 18.079 1.00 80.62 87 THR A O 1
ATOM 661 N N . GLU A 1 88 ? -9.061 4.356 19.339 1.00 82.56 88 GLU A N 1
ATOM 662 C CA . GLU A 1 88 ? -7.614 4.514 19.195 1.00 82.56 88 GLU A CA 1
ATOM 663 C C . GLU A 1 88 ? -6.863 3.393 19.935 1.00 82.56 88 GLU A C 1
ATOM 665 O O . GLU A 1 88 ? -7.220 3.012 21.051 1.00 82.56 88 GLU A O 1
ATOM 670 N N . ARG A 1 89 ? -5.840 2.834 19.285 1.00 75.38 89 ARG A N 1
ATOM 671 C CA . ARG A 1 89 ? -5.087 1.649 19.732 1.00 75.38 89 ARG A CA 1
ATOM 672 C C . ARG A 1 89 ? -3.586 1.930 19.901 1.00 75.38 89 ARG A C 1
ATOM 674 O O . ARG A 1 89 ? -2.804 0.992 20.026 1.00 75.38 89 ARG A O 1
ATOM 681 N N . LEU A 1 90 ? -3.193 3.209 19.957 1.00 64.19 90 LEU A N 1
ATOM 682 C CA . LEU A 1 90 ? -1.810 3.634 20.199 1.00 64.19 90 LEU A CA 1
ATOM 683 C C . LEU A 1 90 ? -1.229 2.895 21.425 1.00 64.19 90 LEU A C 1
ATOM 685 O O . LEU A 1 90 ? -1.767 3.023 22.525 1.00 64.19 90 LEU A O 1
ATOM 689 N N . ASN A 1 91 ? -0.119 2.170 21.228 1.00 54.19 91 ASN A N 1
ATOM 690 C CA . ASN A 1 91 ? 0.630 1.350 22.206 1.00 54.19 91 ASN A CA 1
ATOM 691 C C . ASN A 1 91 ? 0.300 -0.156 22.306 1.00 54.19 91 ASN A C 1
ATOM 693 O O . ASN A 1 91 ? 0.780 -0.805 23.239 1.00 54.19 91 ASN A O 1
ATOM 697 N N . LEU A 1 92 ? -0.429 -0.755 21.361 1.00 51.47 92 LEU A N 1
ATOM 698 C CA . LEU A 1 92 ? -0.461 -2.217 21.211 1.00 51.47 92 LEU A CA 1
ATOM 699 C C . LEU A 1 92 ? 0.429 -2.642 20.041 1.00 51.47 92 LEU A C 1
ATOM 701 O O . LEU A 1 92 ? 0.026 -2.550 18.890 1.00 51.47 92 LEU A O 1
ATOM 705 N N . ALA A 1 93 ? 1.633 -3.141 20.342 1.00 50.78 93 ALA A N 1
ATOM 706 C CA . ALA A 1 93 ? 2.426 -3.866 19.352 1.00 50.78 93 ALA A CA 1
ATOM 707 C C . ALA A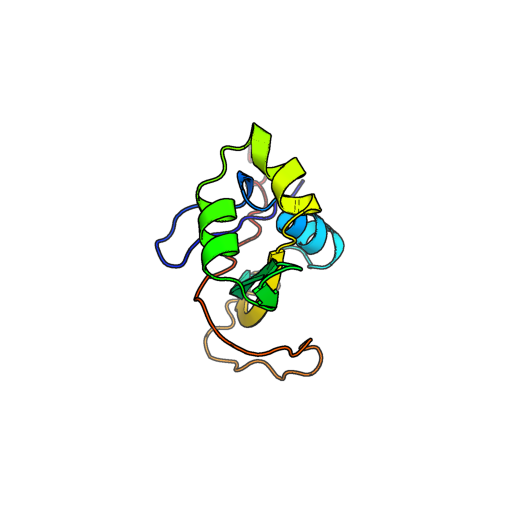 1 93 ? 1.560 -4.977 18.734 1.00 50.78 93 ALA A C 1
ATOM 709 O O . ALA A 1 93 ? 0.908 -5.718 19.475 1.00 50.78 93 ALA A O 1
ATOM 710 N N . LEU A 1 94 ? 1.531 -5.082 17.400 1.00 50.53 94 LEU A N 1
ATOM 711 C CA . LEU A 1 94 ? 0.779 -6.142 16.731 1.00 50.53 94 LEU A CA 1
ATOM 712 C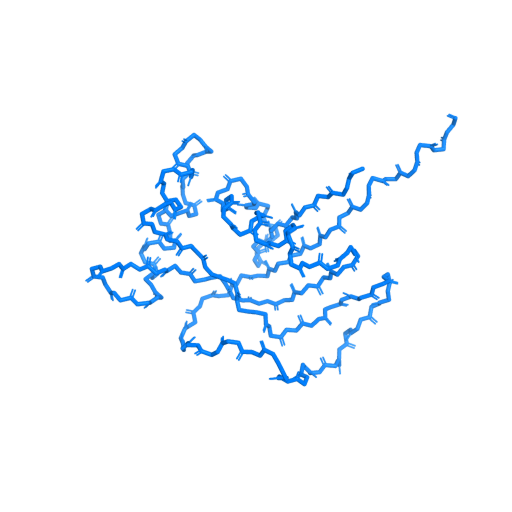 C . LEU A 1 94 ? 1.227 -7.512 17.238 1.00 50.53 94 LEU A C 1
ATOM 714 O O . LEU A 1 94 ? 2.397 -7.875 17.117 1.00 50.53 94 LEU A O 1
ATOM 718 N N . ASP A 1 95 ? 0.276 -8.300 17.735 1.00 46.69 95 ASP A N 1
ATOM 719 C CA . ASP A 1 95 ? 0.429 -9.749 17.768 1.00 46.69 95 ASP A CA 1
ATOM 720 C C . ASP A 1 95 ? 0.360 -10.235 16.311 1.00 46.69 95 ASP A C 1
ATOM 722 O O . ASP A 1 95 ? -0.688 -10.173 15.663 1.00 46.69 95 ASP A O 1
ATOM 726 N N . LEU A 1 96 ? 1.514 -10.609 15.751 1.00 45.16 96 LEU A N 1
ATOM 727 C CA . LEU A 1 96 ? 1.741 -10.907 14.329 1.00 45.16 96 LEU A CA 1
ATOM 728 C C . LEU A 1 96 ? 1.098 -12.234 13.874 1.00 45.16 96 LEU A C 1
ATOM 730 O O . LEU A 1 96 ? 1.665 -12.955 13.054 1.00 45.16 96 LEU A O 1
ATOM 734 N N . ALA A 1 97 ? -0.102 -12.570 14.342 1.00 35.66 97 ALA A N 1
ATOM 735 C CA . ALA A 1 97 ? -0.794 -13.804 13.969 1.00 35.66 97 ALA A CA 1
ATOM 736 C C . ALA A 1 97 ? -1.311 -13.819 12.509 1.00 35.66 97 ALA A C 1
ATOM 738 O O . ALA A 1 97 ? -1.975 -14.768 12.094 1.00 35.66 97 ALA A O 1
ATOM 739 N N . SER A 1 98 ? -1.028 -12.797 11.689 1.00 35.56 98 SER A N 1
ATOM 740 C CA . SER A 1 98 ? -1.410 -12.767 10.262 1.00 35.56 98 SER A CA 1
ATOM 741 C C . SER A 1 98 ? -0.397 -12.067 9.342 1.00 35.56 98 SER A C 1
ATOM 743 O O . SER A 1 98 ? -0.740 -11.657 8.235 1.00 35.56 98 SER A O 1
ATOM 745 N N . ALA A 1 99 ? 0.864 -11.932 9.763 1.00 32.97 99 ALA A N 1
ATOM 746 C CA . ALA A 1 99 ? 1.885 -11.276 8.949 1.00 32.97 99 ALA A CA 1
ATOM 747 C C . ALA A 1 99 ? 2.360 -12.167 7.785 1.00 32.97 99 ALA A C 1
ATOM 749 O O . ALA A 1 99 ? 3.063 -13.160 7.984 1.00 32.97 99 ALA A O 1
ATOM 750 N N . ILE A 1 100 ? 2.050 -11.774 6.547 1.00 31.94 100 ILE A N 1
ATOM 751 C CA . ILE A 1 100 ? 2.776 -12.258 5.366 1.00 31.94 100 ILE A CA 1
ATOM 752 C C . ILE A 1 100 ? 4.160 -11.595 5.395 1.00 31.94 100 ILE A C 1
ATOM 754 O O . ILE A 1 100 ? 4.302 -10.408 5.118 1.00 31.94 100 ILE A O 1
ATOM 758 N N . THR A 1 101 ? 5.182 -12.357 5.786 1.00 24.53 101 THR A N 1
ATOM 759 C CA . THR A 1 101 ? 6.579 -11.899 5.849 1.00 24.53 101 THR A CA 1
ATOM 760 C C . THR A 1 101 ? 7.271 -12.061 4.497 1.00 24.53 101 THR A C 1
ATOM 762 O O . THR A 1 101 ? 7.437 -13.190 4.044 1.00 24.53 101 THR A O 1
ATOM 765 N N . VAL A 1 102 ? 7.777 -10.965 3.919 1.00 28.88 102 VAL A N 1
ATOM 766 C CA . VAL A 1 102 ? 8.987 -10.934 3.068 1.00 28.88 102 VAL A CA 1
ATOM 767 C C . VAL A 1 102 ? 9.705 -9.599 3.342 1.00 28.88 102 VAL A C 1
ATOM 769 O O . VAL A 1 102 ? 9.039 -8.583 3.496 1.00 28.88 102 VAL A O 1
ATOM 772 N N . GLY A 1 103 ? 11.038 -9.630 3.506 1.00 24.77 103 GLY A N 1
ATOM 773 C CA . GLY A 1 103 ? 11.861 -8.595 4.164 1.00 24.77 103 GLY A CA 1
ATOM 774 C C . GLY A 1 103 ? 11.969 -7.213 3.495 1.00 24.77 103 GLY A C 1
ATOM 775 O O . GLY A 1 103 ? 11.296 -6.960 2.522 1.00 24.77 103 GLY A O 1
ATOM 776 N N . ALA A 1 104 ? 12.830 -6.358 4.074 1.00 26.25 104 ALA A N 1
ATOM 777 C CA . ALA A 1 104 ? 13.410 -5.052 3.672 1.00 26.25 104 ALA A CA 1
ATOM 778 C C . ALA A 1 104 ? 12.532 -3.838 3.219 1.00 26.25 104 ALA A C 1
ATOM 780 O O . ALA A 1 104 ? 11.546 -3.943 2.507 1.00 26.25 104 ALA A O 1
ATOM 781 N N . TYR A 1 105 ? 12.978 -2.646 3.651 1.00 29.19 105 TYR A N 1
ATOM 782 C CA . TYR A 1 105 ? 12.207 -1.472 4.112 1.00 29.19 105 TYR A CA 1
ATOM 783 C C . TYR A 1 105 ? 12.082 -0.279 3.117 1.00 29.19 105 TYR A C 1
ATOM 785 O O . TYR A 1 105 ? 13.061 0.074 2.457 1.00 29.19 105 TYR A O 1
ATOM 793 N N . ALA A 1 106 ? 10.931 0.418 3.107 1.00 28.75 106 ALA A N 1
ATOM 794 C CA . ALA A 1 106 ? 10.719 1.863 2.837 1.00 28.75 106 ALA A CA 1
ATOM 795 C C . ALA A 1 106 ? 9.387 2.431 3.463 1.00 28.75 106 ALA A C 1
ATOM 797 O O . ALA A 1 106 ? 8.304 2.027 3.029 1.00 28.75 106 ALA A O 1
ATOM 798 N N . PRO A 1 107 ? 9.408 3.392 4.425 1.00 32.12 107 PRO A N 1
ATOM 799 C CA . PRO A 1 107 ? 8.242 3.721 5.267 1.00 32.12 107 PRO A CA 1
ATOM 800 C C . PRO A 1 107 ? 7.078 4.405 4.554 1.00 32.12 107 PRO A C 1
ATOM 802 O O . PRO A 1 107 ? 7.237 5.513 4.028 1.00 32.12 107 PRO A O 1
ATOM 805 N N . VAL A 1 108 ? 5.886 3.799 4.614 1.00 35.84 108 VAL A N 1
ATOM 806 C CA . VAL A 1 108 ? 4.635 4.375 4.090 1.00 35.84 108 VAL A CA 1
ATOM 807 C C . VAL A 1 108 ? 3.457 4.033 4.995 1.00 35.84 108 VAL A C 1
ATOM 809 O O . VAL A 1 108 ? 2.926 2.944 4.910 1.00 35.84 108 VAL A O 1
ATOM 812 N N . SER A 1 109 ? 2.954 4.988 5.768 1.00 38.09 109 SER A N 1
ATOM 813 C CA . SER A 1 109 ? 1.734 4.792 6.559 1.00 38.09 109 SER A CA 1
ATOM 814 C C . SER A 1 109 ? 0.486 4.523 5.689 1.00 38.09 109 SER A C 1
ATOM 816 O O . SER A 1 109 ? 0.371 5.025 4.570 1.00 38.09 109 SER A O 1
ATOM 818 N N . VAL A 1 110 ? -0.490 3.739 6.161 1.00 43.44 110 VAL A N 1
ATOM 819 C CA . VAL A 1 110 ? -1.805 3.597 5.493 1.00 43.44 110 VAL A CA 1
ATOM 820 C C . VAL A 1 110 ? -2.883 4.200 6.372 1.00 43.44 110 VAL A C 1
ATOM 822 O O . VAL A 1 110 ? -3.553 3.562 7.177 1.00 43.44 110 VAL A O 1
ATOM 825 N N . VAL A 1 111 ? -3.076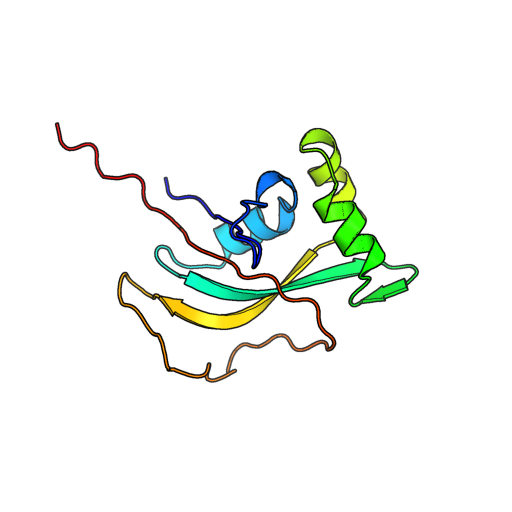 5.505 6.210 1.00 45.25 111 VAL A N 1
ATOM 826 C CA . VAL A 1 111 ? -4.051 6.225 7.022 1.00 45.25 111 VAL A CA 1
ATOM 827 C C . VAL A 1 111 ? -5.417 6.275 6.340 1.00 45.25 111 VAL A C 1
ATOM 829 O O . VAL A 1 111 ? -5.631 7.062 5.423 1.00 45.25 111 VAL A O 1
ATOM 832 N N . ARG A 1 112 ? -6.336 5.513 6.949 1.00 44.22 112 ARG A N 1
ATOM 833 C CA . ARG A 1 112 ? -7.737 5.837 7.290 1.00 44.22 112 ARG A CA 1
ATOM 834 C C . ARG A 1 112 ? -8.839 5.672 6.243 1.00 44.22 112 ARG A C 1
ATOM 836 O O . ARG A 1 112 ? -8.970 6.432 5.293 1.00 44.22 112 ARG A O 1
ATOM 843 N N . CYS A 1 113 ? -9.785 4.795 6.576 1.00 36.06 113 CYS A N 1
ATOM 844 C CA . CYS A 1 113 ? -11.150 4.835 6.067 1.00 36.06 113 CYS A CA 1
ATOM 845 C C . CYS A 1 113 ? -11.924 5.975 6.761 1.00 36.06 113 CYS A C 1
ATOM 847 O O . CYS A 1 113 ? -12.065 5.975 7.983 1.00 36.06 113 CYS A O 1
ATOM 849 N N . VAL A 1 114 ? -12.390 6.984 6.015 1.00 38.50 114 VAL A N 1
ATOM 850 C CA . VAL A 1 114 ? -13.293 8.020 6.555 1.00 38.50 114 VAL A CA 1
ATOM 851 C C . VAL A 1 114 ? -14.691 7.705 6.041 1.00 38.50 114 VAL A C 1
ATOM 853 O O . VAL A 1 114 ? -14.970 7.869 4.846 1.00 38.50 114 VAL A O 1
ATOM 856 N N . SER A 1 115 ? -15.582 7.254 6.926 1.00 36.53 115 SER A N 1
ATOM 857 C CA . SER A 1 115 ? -17.019 7.298 6.664 1.00 36.53 115 SER A CA 1
ATOM 858 C C . SER A 1 115 ? -17.381 8.738 6.289 1.00 36.53 115 SER A C 1
ATOM 860 O O . SER A 1 115 ? -16.927 9.677 6.948 1.00 36.53 115 SER A O 1
ATOM 862 N N . ARG A 1 116 ? -18.183 8.960 5.235 1.00 37.22 116 ARG A N 1
ATOM 863 C CA . ARG A 1 116 ? -18.788 10.294 5.049 1.00 37.22 116 ARG A CA 1
ATOM 864 C C . ARG A 1 116 ? -19.441 10.698 6.383 1.00 37.22 116 ARG A C 1
ATOM 866 O O . ARG A 1 116 ? -20.041 9.815 7.001 1.00 37.22 116 ARG A O 1
ATOM 873 N N . PRO A 1 117 ? -19.381 11.971 6.818 1.00 38.81 117 PRO A N 1
ATOM 874 C CA . PRO A 1 117 ? -20.334 12.415 7.821 1.00 38.81 117 PRO A CA 1
ATOM 875 C C . PRO A 1 117 ? -21.728 12.053 7.299 1.00 38.81 117 PRO A C 1
ATOM 877 O O . PRO A 1 117 ? -22.029 12.243 6.114 1.00 38.81 117 PRO A O 1
ATOM 880 N N . HIS A 1 118 ? -22.532 11.433 8.158 1.00 37.69 118 HIS A N 1
ATOM 881 C CA . HIS A 1 118 ? -23.958 11.292 7.907 1.00 37.69 118 HIS A CA 1
ATOM 882 C C . HIS A 1 118 ? -24.477 12.702 7.578 1.00 37.69 118 HIS A C 1
ATOM 884 O O . HIS A 1 118 ? -24.101 13.627 8.302 1.00 37.69 118 HIS A O 1
ATOM 890 N N . PRO A 1 119 ? -25.220 12.926 6.477 1.00 37.72 119 PRO A N 1
ATOM 891 C CA . PRO A 1 119 ? -25.801 14.236 6.241 1.00 37.72 119 PRO A CA 1
ATOM 892 C C . PRO A 1 119 ? -26.810 14.472 7.365 1.00 37.72 119 PRO A C 1
ATOM 894 O O . PRO A 1 119 ? -27.894 13.899 7.366 1.00 37.72 119 PRO A O 1
ATOM 897 N N . SER A 1 120 ? -26.408 15.235 8.375 1.00 47.53 120 SER A N 1
ATOM 898 C CA . SER A 1 120 ? -27.339 15.890 9.272 1.00 47.53 120 SER A CA 1
ATOM 899 C C . SER A 1 120 ? -27.840 17.130 8.544 1.00 47.53 120 SER A C 1
ATOM 901 O O . SER A 1 120 ? -27.150 18.148 8.556 1.00 47.53 120 SER A O 1
ATOM 903 N N . GLU A 1 121 ? -28.958 16.973 7.839 1.00 36.28 121 GLU A N 1
ATOM 904 C CA . GLU A 1 121 ? -30.086 17.915 7.726 1.00 36.28 121 GLU A CA 1
ATOM 905 C C . GLU A 1 121 ? -31.213 17.281 6.901 1.00 36.28 121 GLU A C 1
ATOM 907 O O . GLU A 1 121 ? -30.930 16.766 5.793 1.00 36.28 121 GLU A O 1
#

pLDDT: mean 72.89, std 21.49, range [24.53, 94.88]

Foldseek 3Di:
DKFFWWAFPVRDTQCLLQVVVRVVCVVPPDAWWFFWWFKAKAAPVPGTRPPVLVVVSSPDDSVCRVVSCVRIPMDTFTFGTQTDPNDGDPPDGDPPPPTPDDDDGDGTTGDDIDDDPDPDD